Protein AF-0000000077892543 (afdb_homodimer)

pLDDT: mean 87.51, std 15.7, range [26.59, 98.25]

Sequence (162 aa):
MPFKRFVEIGRVAQINYGKEYGRLVVIVDVIDQNRALVDAPDIVRSQVNFKRLSLTDLKVDIKRIPKKKDLISALEAAGGCMPFKRFVEIGRVAQINYGKEYGRLVVIVDVIDQNRALVDAPDIVRSQVNFKRLSLTDLKVDIKRIPKKKDLISALEAAGGC

Solvent-accessible surface area (backbone atoms only — not comparable to full-atom values): 8679 Å² total; per-residue (Å²): 133,80,83,62,62,71,94,47,70,22,27,30,28,28,29,68,46,76,94,55,32,34,37,54,32,29,27,30,39,74,73,55,98,54,32,30,30,32,36,41,78,56,50,77,72,42,79,43,45,54,89,39,44,43,58,25,36,45,69,36,78,62,60,77,66,53,53,69,69,54,47,51,48,26,45,46,46,46,16,60,111,136,87,83,56,64,71,94,47,69,22,27,30,27,29,30,68,47,77,93,54,32,34,36,53,31,28,27,30,37,74,73,57,99,53,32,31,31,33,38,41,77,56,49,76,71,41,78,44,45,54,91,38,44,43,59,26,36,43,70,36,77,62,60,76,65,53,52,70,69,56,48,52,48,25,46,46,45,45,17,62,112

Radius of gyration: 14.66 Å; Cα contacts (8 Å, |Δi|>4): 373; chains: 2; bounding box: 31×36×40 Å

InterPro domains:
  IPR008991 Translation protein SH3-like domain superfamily [SSF50104] (5-77)
  IPR014722 Large ribosomal subunit protein uL2, domain 2 [G3DSA:2.30.30.30] (1-79)
  IPR039660 Large ribosomal subunit protein eL14 [PTHR11127] (1-78)

Foldseek 3Di:
DDDVFDDDFFWWKAFCDDPRHGPIWTFQADDDPFWTFTDDLPDDTDIDGVVRIGTDPDGWDDHHPDDSVRSVVRVVCVPPD/DPCPFDDDFFWWKAFCDDPRHGPIWTFQADDDPFWTFTDDLPDDTDIDGVVRIGTDPDGWDDHHPDDSVRSVVRVVCVPVD

Nearest PDB structures (foldseek):
  7qiz-assembly1_O  TM=9.523E-01  e=1.379E-11  Solanum lycopersicum
  8b2l-assembly1_E3  TM=9.556E-01  e=2.217E-11  Nicotiana tabacum
  8jiv-assembly1_CM  TM=9.339E-01  e=3.780E-11  Triticum aestivum
  8ipb-assembly1_XA  TM=9.506E-01  e=1.238E-10  Triticum aestivum
  6rm3-assembly1_LM0  TM=7.690E-01  e=8.796E-04  Vairimorpha necatrix

Organism: Lupinus albus (NCBI:txid3870)

Secondary structure (DSSP, 8-state):
--------TTEEEEE-SSTTTT-EEEEEEE-SSSEEEEEETTEEEEEEEGGGEEEEEEE----SS--HHHHHHHHHHTT--/--------TTEEEEE-SSTTTT-EEEEEEE-SSSEEEEEETTEEEEEEEGGGEEEEEEE----SS--HHHHHHHHHHTT--

Structure (mmCIF, N/CA/C/O backbone):
data_AF-0000000077892543-model_v1
#
loop_
_entity.id
_entity.type
_entity.pdbx_description
1 polymer 'Putative 60S ribosomal protein L14'
#
loop_
_atom_site.group_PDB
_atom_site.id
_atom_site.type_symbol
_atom_site.label_atom_id
_atom_site.label_alt_id
_atom_site.label_comp_id
_atom_site.label_asym_id
_atom_site.label_entity_id
_atom_site.label_seq_id
_atom_site.pdbx_PDB_ins_code
_atom_site.Cartn_x
_atom_site.Cartn_y
_atom_site.Cartn_z
_atom_site.occupancy
_atom_site.B_iso_or_equiv
_atom_site.auth_seq_id
_atom_site.auth_comp_id
_atom_site.auth_asym_id
_atom_site.auth_atom_id
_atom_site.pdbx_PDB_model_num
ATOM 1 N N . MET A 1 1 ? 14.508 4.281 -20.047 1 33.75 1 MET A N 1
ATOM 2 C CA . MET A 1 1 ? 14.648 2.842 -20.234 1 33.75 1 MET A CA 1
ATOM 3 C C . MET A 1 1 ? 13.492 2.092 -19.578 1 33.75 1 MET A C 1
ATOM 5 O O . MET A 1 1 ? 12.969 2.527 -18.547 1 33.75 1 MET A O 1
ATOM 9 N N . PRO A 1 2 ? 12.742 1.107 -20.281 1 41.53 2 PRO A N 1
ATOM 10 C CA . PRO A 1 2 ? 11.375 0.601 -20.109 1 41.53 2 PRO A CA 1
ATOM 11 C C . PRO A 1 2 ? 11.062 0.204 -18.672 1 41.53 2 PRO A C 1
ATOM 13 O O . PRO A 1 2 ? 11.953 0.204 -17.828 1 41.53 2 PRO A O 1
ATOM 16 N N . PHE A 1 3 ? 10.141 -1.145 -18.391 1 49.25 3 PHE A N 1
ATOM 17 C CA . PHE A 1 3 ? 9.32 -1.591 -17.266 1 49.25 3 PHE A CA 1
ATOM 18 C C . PHE A 1 3 ? 10.203 -2.006 -16.094 1 49.25 3 PHE A C 1
ATOM 20 O O . PHE A 1 3 ? 10.797 -3.086 -16.109 1 49.25 3 PHE A O 1
ATOM 27 N N . LYS A 1 4 ? 10.867 -1.137 -15.547 1 54.53 4 LYS A N 1
ATOM 28 C CA . LYS A 1 4 ? 11.758 -1.488 -14.445 1 54.53 4 LYS A CA 1
ATOM 29 C C . LYS A 1 4 ? 11.031 -2.314 -13.391 1 54.53 4 LYS A C 1
ATOM 31 O O . LYS A 1 4 ? 11.664 -2.99 -12.578 1 54.53 4 LYS A O 1
ATOM 36 N N . ARG A 1 5 ? 9.617 -2.375 -13.547 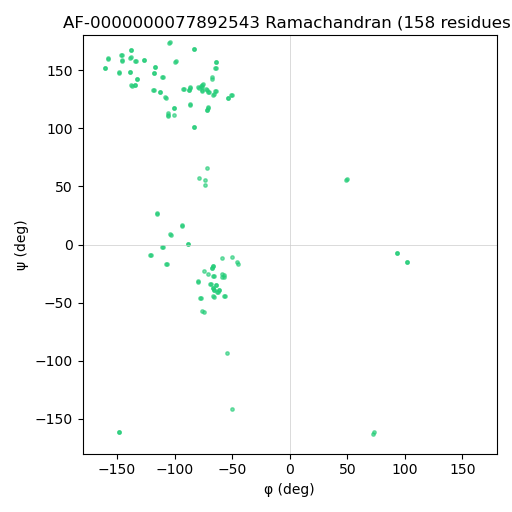1 67.69 5 ARG A N 1
ATOM 37 C CA . ARG A 1 5 ? 9.023 -3.061 -12.398 1 67.69 5 ARG A CA 1
ATOM 38 C C . ARG A 1 5 ? 8.688 -4.508 -12.742 1 67.69 5 ARG A C 1
ATOM 40 O O . ARG A 1 5 ? 8.094 -4.781 -13.789 1 67.69 5 ARG A O 1
ATOM 47 N N . PHE A 1 6 ? 9.375 -5.496 -12.164 1 84.12 6 PHE A N 1
ATOM 48 C CA . PHE A 1 6 ? 9.039 -6.902 -12.375 1 84.12 6 PHE A CA 1
ATOM 49 C C . PHE A 1 6 ? 8.211 -7.438 -11.219 1 84.12 6 PHE A C 1
ATOM 51 O O . PHE A 1 6 ? 8.234 -6.879 -10.117 1 84.12 6 PHE A O 1
ATOM 58 N N . VAL A 1 7 ? 7.531 -8.484 -11.57 1 91.19 7 VAL A N 1
ATOM 59 C CA . VAL A 1 7 ? 6.688 -9.156 -10.586 1 91.19 7 VAL A CA 1
ATOM 60 C C . VAL A 1 7 ? 7.559 -9.875 -9.562 1 91.19 7 VAL A C 1
ATOM 62 O O . VAL A 1 7 ? 8.445 -10.648 -9.93 1 91.19 7 VAL A O 1
ATOM 65 N N . GLU A 1 8 ? 7.488 -9.508 -8.352 1 92.31 8 GLU A N 1
ATOM 66 C CA . GLU A 1 8 ? 8.258 -10.125 -7.273 1 92.31 8 GLU A CA 1
ATOM 67 C C . GLU A 1 8 ? 7.41 -10.297 -6.016 1 92.31 8 GLU A C 1
ATOM 69 O O . GLU A 1 8 ? 6.566 -9.453 -5.711 1 92.31 8 GLU A O 1
ATOM 74 N N . ILE A 1 9 ? 7.781 -11.367 -5.328 1 95.69 9 ILE A N 1
ATOM 75 C CA . ILE A 1 9 ? 7.09 -11.602 -4.066 1 95.69 9 ILE A CA 1
ATOM 76 C C . ILE A 1 9 ? 7.438 -10.492 -3.074 1 95.69 9 ILE A C 1
ATOM 78 O O . ILE A 1 9 ? 8.609 -10.164 -2.893 1 95.69 9 ILE A O 1
ATOM 82 N N . GLY A 1 10 ? 6.406 -9.867 -2.459 1 94.38 10 GLY A N 1
ATOM 83 C CA . GLY A 1 10 ? 6.613 -8.805 -1.493 1 94.38 10 GLY A CA 1
ATOM 84 C C . GLY A 1 10 ? 6.371 -7.418 -2.07 1 94.38 10 GLY A C 1
ATOM 85 O O . GLY A 1 10 ? 6.254 -6.441 -1.326 1 94.38 10 GLY A O 1
ATOM 86 N N . ARG A 1 11 ? 6.305 -7.285 -3.41 1 93.12 11 ARG A N 1
ATOM 87 C CA . ARG A 1 11 ? 6.059 -5.996 -4.051 1 93.12 11 ARG A CA 1
ATOM 88 C C . ARG A 1 11 ? 4.621 -5.539 -3.822 1 93.12 11 ARG A C 1
ATOM 90 O O . ARG A 1 11 ? 3.686 -6.332 -3.926 1 93.12 11 ARG A O 1
ATOM 97 N N . VAL A 1 12 ? 4.535 -4.277 -3.408 1 93.38 12 VAL A N 1
ATOM 98 C CA . VAL A 1 12 ? 3.211 -3.674 -3.295 1 93.38 12 VAL A CA 1
ATOM 99 C C . VAL A 1 12 ? 2.695 -3.297 -4.68 1 93.38 12 VAL A C 1
ATOM 101 O O . VAL A 1 12 ? 3.447 -2.777 -5.512 1 93.38 12 VAL A O 1
ATOM 104 N N . ALA A 1 13 ? 1.435 -3.594 -4.906 1 94.44 13 ALA A N 1
ATOM 105 C CA . ALA A 1 13 ? 0.78 -3.275 -6.172 1 94.44 13 ALA A CA 1
ATOM 106 C C . ALA A 1 13 ? -0.589 -2.643 -5.938 1 94.44 13 ALA A C 1
ATOM 108 O O . ALA A 1 13 ? -1.142 -2.732 -4.84 1 94.44 13 ALA A O 1
ATOM 109 N N . GLN A 1 14 ? -1.052 -1.935 -6.898 1 93.44 14 GLN A N 1
ATOM 110 C CA . GLN A 1 14 ? -2.385 -1.342 -6.871 1 93.44 14 GLN A CA 1
ATOM 111 C C . GLN A 1 14 ? -3.328 -2.062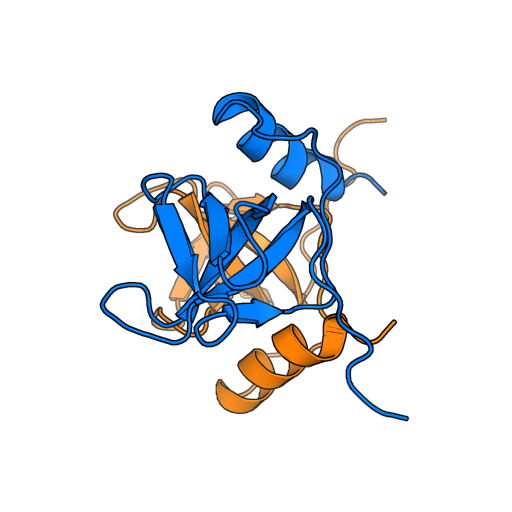 -7.832 1 93.44 14 GLN A C 1
ATOM 113 O O . GLN A 1 14 ? -2.992 -2.273 -9 1 93.44 14 GLN A O 1
ATOM 118 N N . ILE A 1 15 ? -4.48 -2.512 -7.32 1 94.31 15 ILE A N 1
ATOM 119 C CA . ILE A 1 15 ? -5.48 -3.129 -8.188 1 94.31 15 ILE A CA 1
ATOM 120 C C . ILE A 1 15 ? -6.145 -2.061 -9.055 1 94.31 15 ILE A C 1
ATOM 122 O O . ILE A 1 15 ? -6.59 -1.028 -8.539 1 94.31 15 ILE A O 1
ATOM 126 N N . ASN A 1 16 ? -6.27 -2.326 -10.367 1 92.81 16 ASN A N 1
ATOM 127 C CA . ASN A 1 16 ? -6.777 -1.317 -11.289 1 92.81 16 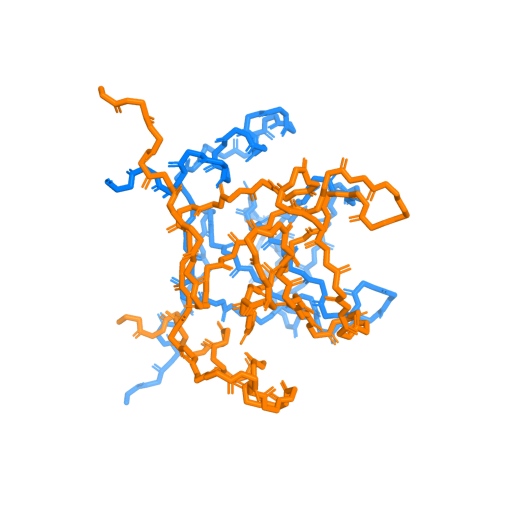ASN A CA 1
ATOM 128 C C . ASN A 1 16 ? -8.109 -1.736 -11.898 1 92.81 16 ASN A C 1
ATOM 130 O O . ASN A 1 16 ? -8.406 -1.407 -13.055 1 92.81 16 ASN A O 1
ATOM 134 N N . TYR A 1 17 ? -8.859 -2.562 -11.188 1 92 17 TYR A N 1
ATOM 135 C CA . TYR A 1 17 ? -10.148 -2.982 -11.727 1 92 17 TYR A CA 1
ATOM 136 C C . TYR A 1 17 ? -11.078 -3.447 -10.617 1 92 17 TYR A C 1
ATOM 138 O O . TYR A 1 17 ? -10.633 -3.729 -9.5 1 92 17 TYR A O 1
ATOM 146 N N . GLY A 1 18 ? -12.297 -3.406 -11.07 1 89.69 18 GLY A N 1
ATOM 147 C CA . GLY A 1 18 ? -13.297 -4.043 -10.219 1 89.69 18 GLY A CA 1
ATOM 148 C C . GLY A 1 18 ? -13.602 -3.248 -8.961 1 89.69 18 GLY A C 1
ATOM 149 O O . GLY A 1 18 ? -13.383 -2.035 -8.914 1 89.69 18 GLY A O 1
ATOM 150 N N . LYS A 1 19 ? -14.227 -3.99 -8.023 1 86.56 19 LYS A N 1
ATOM 151 C CA . LYS A 1 19 ? -14.656 -3.404 -6.754 1 86.56 19 LYS A CA 1
ATOM 152 C C . LYS A 1 19 ? -13.453 -2.967 -5.918 1 86.56 19 LYS A C 1
ATOM 154 O O . LYS A 1 19 ? -13.547 -2.023 -5.133 1 86.56 19 LYS A O 1
ATOM 159 N N . GLU A 1 20 ? -12.312 -3.637 -6.137 1 88.81 20 GLU A N 1
ATOM 160 C CA . GLU A 1 20 ? -11.102 -3.365 -5.355 1 88.81 20 GLU A CA 1
ATOM 161 C C . GLU A 1 20 ? -10.211 -2.348 -6.059 1 88.81 20 GLU A C 1
ATOM 163 O O . GLU A 1 20 ? -9.047 -2.184 -5.695 1 88.81 20 GLU A O 1
ATOM 168 N N . TYR A 1 21 ? -10.781 -1.621 -7.047 1 89.94 21 TYR A N 1
ATOM 169 C CA . TYR A 1 21 ? -10.016 -0.635 -7.793 1 89.94 21 TYR A CA 1
ATOM 170 C C . TYR A 1 21 ? -9.336 0.358 -6.852 1 89.94 21 TYR A C 1
ATOM 172 O O . TYR A 1 21 ? -9.984 0.901 -5.949 1 89.94 21 TYR A O 1
ATOM 180 N N . GLY A 1 22 ? -8.031 0.487 -7.012 1 89.5 22 GLY A N 1
ATOM 181 C CA . GLY A 1 22 ? -7.297 1.479 -6.246 1 89.5 22 GLY A CA 1
ATOM 182 C C . GLY A 1 22 ? -6.707 0.923 -4.965 1 89.5 22 GLY A C 1
ATOM 183 O O . GLY A 1 22 ? -5.906 1.589 -4.305 1 89.5 22 GLY A O 1
ATOM 184 N N . ARG A 1 23 ? -7.043 -0.248 -4.672 1 91.12 23 ARG A N 1
ATOM 185 C CA . ARG A 1 23 ? -6.562 -0.855 -3.436 1 91.12 23 ARG A CA 1
ATOM 186 C C . ARG A 1 23 ? -5.102 -1.276 -3.564 1 91.12 23 ARG A C 1
ATOM 188 O O . ARG A 1 23 ? -4.695 -1.821 -4.594 1 91.12 23 ARG A O 1
ATOM 195 N N . LEU A 1 24 ? -4.41 -0.958 -2.451 1 93.31 24 LEU A N 1
ATOM 196 C CA . LEU A 1 24 ? -3.027 -1.416 -2.385 1 93.31 24 LEU A CA 1
ATOM 197 C C . LEU A 1 24 ? -2.947 -2.822 -1.803 1 93.31 24 LEU A C 1
ATOM 199 O O . LEU A 1 24 ? -3.572 -3.111 -0.779 1 93.31 24 LEU A O 1
ATOM 203 N N . VAL A 1 25 ? -2.193 -3.662 -2.467 1 95.44 25 VAL A N 1
ATOM 204 C CA . VAL A 1 25 ? -2.045 -5.051 -2.045 1 95.44 25 VAL A CA 1
ATOM 205 C C . VAL A 1 25 ? -0.584 -5.477 -2.17 1 95.44 25 VAL A C 1
ATOM 207 O O . VAL A 1 25 ? 0.227 -4.766 -2.77 1 95.44 25 VAL A O 1
ATOM 210 N N . VAL A 1 26 ? -0.271 -6.621 -1.569 1 95.94 26 VAL A N 1
ATOM 211 C CA . VAL A 1 26 ? 1.07 -7.191 -1.651 1 95.94 26 VAL A CA 1
ATOM 212 C C . VAL A 1 26 ? 1.031 -8.484 -2.457 1 95.94 26 VAL A C 1
ATOM 214 O O . VAL A 1 26 ? 0.134 -9.312 -2.27 1 95.94 26 VAL A O 1
ATOM 217 N N . ILE A 1 27 ? 1.92 -8.594 -3.391 1 97.12 27 ILE A N 1
ATOM 218 C CA . ILE A 1 27 ? 2.051 -9.844 -4.129 1 97.12 27 ILE A CA 1
ATOM 219 C C . ILE A 1 27 ? 2.674 -10.906 -3.232 1 97.12 27 ILE A C 1
ATOM 221 O O . ILE A 1 27 ? 3.832 -10.789 -2.828 1 97.12 27 ILE A O 1
ATOM 225 N N . VAL A 1 28 ? 1.919 -12 -2.906 1 98 28 VAL A N 1
ATOM 226 C CA . VAL A 1 28 ? 2.396 -12.984 -1.936 1 98 28 VAL A CA 1
ATOM 227 C C . VAL A 1 28 ? 2.805 -14.266 -2.652 1 98 28 VAL A C 1
ATOM 229 O O . VAL A 1 28 ? 3.484 -15.117 -2.074 1 98 28 VAL A O 1
ATOM 232 N N . ASP A 1 29 ? 2.367 -14.453 -3.91 1 98.06 29 ASP A N 1
ATOM 233 C CA . ASP A 1 29 ? 2.768 -15.578 -4.75 1 98.06 29 ASP A CA 1
ATOM 234 C C . ASP A 1 29 ? 2.512 -15.281 -6.227 1 98.06 29 ASP A C 1
ATOM 236 O O . ASP A 1 29 ? 1.708 -14.406 -6.559 1 98.06 29 ASP A O 1
ATOM 240 N N . VAL A 1 30 ? 3.311 -15.914 -7 1 97.25 30 VAL A N 1
ATOM 241 C CA . VAL A 1 30 ? 3.107 -15.836 -8.445 1 97.25 30 VAL A CA 1
ATOM 242 C C . VAL A 1 30 ? 2.527 -17.156 -8.953 1 97.25 30 VAL A C 1
ATOM 244 O O . VAL A 1 30 ? 3.184 -18.188 -8.891 1 97.25 30 VAL A O 1
ATOM 247 N N . ILE A 1 31 ? 1.268 -17.125 -9.391 1 97.06 31 ILE A N 1
ATOM 248 C CA . ILE A 1 31 ? 0.554 -18.344 -9.773 1 97.06 31 ILE A CA 1
ATOM 249 C C . ILE A 1 31 ? 1.048 -18.812 -11.141 1 97.06 31 ILE A C 1
ATOM 251 O O . ILE A 1 31 ? 1.479 -19.953 -11.289 1 97.06 31 ILE A O 1
ATOM 255 N N . ASP A 1 32 ? 0.98 -18.016 -12.211 1 96.56 32 ASP A N 1
ATOM 256 C CA . ASP A 1 32 ? 1.482 -18.344 -13.539 1 96.56 32 ASP A CA 1
ATOM 257 C C . ASP A 1 32 ? 1.963 -17.094 -14.266 1 96.56 32 ASP A C 1
ATOM 259 O O . ASP A 1 32 ? 2.328 -16.094 -13.633 1 96.56 32 ASP A O 1
ATOM 263 N N . GLN A 1 33 ? 2.074 -17.172 -15.547 1 94.88 33 GLN A N 1
ATOM 264 C CA . GLN A 1 33 ? 2.652 -16.094 -16.328 1 94.88 33 GLN A CA 1
ATOM 265 C C . GLN A 1 33 ? 1.766 -14.852 -16.281 1 94.88 33 GLN A C 1
ATOM 267 O O . GLN A 1 33 ? 2.244 -13.727 -16.484 1 94.88 33 GLN A O 1
ATOM 272 N N . ASN A 1 34 ? 0.499 -15.141 -15.883 1 95.62 34 ASN A N 1
ATOM 273 C CA . ASN A 1 34 ? -0.446 -14.047 -16.047 1 95.62 34 ASN A CA 1
ATOM 274 C C . A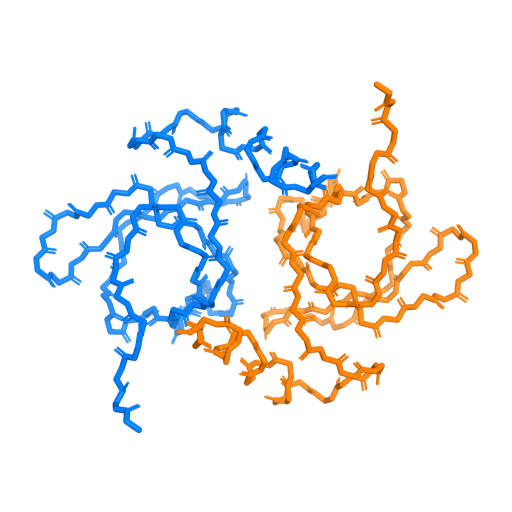SN A 1 34 ? -1.086 -13.641 -14.727 1 95.62 34 ASN A C 1
ATOM 276 O O . ASN A 1 34 ? -1.732 -12.602 -14.633 1 95.62 34 ASN A O 1
ATOM 280 N N . ARG A 1 35 ? -0.812 -14.477 -13.703 1 97 35 ARG A N 1
ATOM 281 C CA . ARG A 1 35 ? -1.585 -14.242 -12.484 1 97 35 ARG A CA 1
ATOM 282 C C . ARG A 1 35 ? -0.683 -14.227 -11.258 1 97 35 ARG A C 1
ATOM 284 O O . ARG A 1 35 ? 0.274 -15 -11.172 1 97 35 ARG A O 1
ATOM 291 N N . ALA A 1 36 ? -1.054 -13.328 -10.367 1 98 36 ALA A N 1
ATOM 292 C CA . ALA A 1 36 ? -0.426 -13.273 -9.047 1 98 36 ALA A CA 1
ATOM 293 C C . ALA A 1 36 ? -1.445 -13.531 -7.941 1 98 36 ALA A C 1
ATOM 295 O O . ALA A 1 36 ? -2.639 -13.273 -8.117 1 98 36 ALA A O 1
ATOM 296 N N . LEU A 1 37 ? -0.955 -14.141 -6.887 1 98.25 37 LEU A N 1
ATOM 297 C CA . LEU A 1 37 ? -1.712 -14.172 -5.641 1 98.25 37 LEU A CA 1
ATOM 298 C C . LEU A 1 37 ? -1.438 -12.922 -4.805 1 98.25 37 LEU A C 1
ATOM 300 O O . LEU A 1 37 ? -0.282 -12.617 -4.504 1 98.25 37 LEU A O 1
ATOM 304 N N . VAL A 1 38 ? -2.498 -12.18 -4.523 1 97.62 38 VAL A N 1
ATOM 305 C CA . VAL A 1 38 ? -2.324 -10.93 -3.787 1 97.62 38 VAL A CA 1
ATOM 306 C C . VAL A 1 38 ? -3.055 -11.016 -2.449 1 97.62 38 VAL A C 1
ATOM 308 O O . VAL A 1 38 ? -3.975 -11.82 -2.285 1 97.62 38 VAL A O 1
ATOM 311 N N . ASP A 1 39 ? -2.537 -10.266 -1.521 1 96.69 39 ASP A N 1
ATOM 312 C CA . ASP A 1 39 ? -3.105 -10.242 -0.177 1 96.69 39 ASP A CA 1
ATOM 313 C C . ASP A 1 39 ? -2.939 -8.875 0.472 1 96.69 39 ASP A C 1
ATOM 315 O O . ASP A 1 39 ? -2.025 -8.125 0.124 1 96.69 39 ASP A O 1
ATOM 319 N N . ALA A 1 40 ? -3.879 -8.523 1.305 1 93.25 40 ALA A N 1
ATOM 320 C CA . ALA A 1 40 ? -3.848 -7.352 2.174 1 93.25 40 ALA A CA 1
ATOM 321 C C . ALA A 1 40 ? -4.555 -7.625 3.496 1 93.25 40 ALA A C 1
ATOM 323 O O . ALA A 1 40 ? -5.355 -8.562 3.596 1 93.25 40 ALA A O 1
ATOM 324 N N . PRO A 1 41 ? -4.25 -6.855 4.488 1 88.94 41 PRO A N 1
ATOM 325 C CA . PRO A 1 41 ? -4.863 -7.113 5.793 1 88.94 41 PRO A CA 1
ATOM 326 C C . PRO A 1 41 ? -6.391 -7.062 5.75 1 88.94 41 PRO A C 1
ATOM 328 O O . PRO A 1 41 ? -7.059 -7.758 6.516 1 88.94 41 PRO A O 1
ATOM 331 N N . ASP A 1 42 ? -6.996 -6.348 4.824 1 86.38 42 ASP A N 1
ATOM 332 C CA . ASP A 1 42 ? -8.422 -6.059 4.887 1 86.38 42 ASP A CA 1
ATOM 333 C C . ASP A 1 42 ? -9.18 -6.797 3.783 1 86.38 42 ASP A C 1
ATOM 335 O O . ASP A 1 42 ? -10.375 -6.559 3.578 1 86.38 42 ASP A O 1
ATOM 339 N N . ILE A 1 43 ? -8.508 -7.473 3.008 1 87.94 43 ILE A N 1
ATOM 340 C CA . ILE A 1 43 ? -9.188 -8.156 1.912 1 87.94 43 ILE A CA 1
ATOM 341 C C . ILE A 1 43 ? -8.836 -9.641 1.937 1 87.94 43 ILE A C 1
ATOM 343 O O . ILE A 1 43 ? -7.844 -10.039 2.551 1 87.94 43 ILE A O 1
ATOM 347 N N . VAL A 1 44 ? -9.711 -10.398 1.298 1 89.56 44 VAL A N 1
ATOM 348 C CA . VAL A 1 44 ? -9.477 -11.836 1.171 1 89.56 44 VAL A CA 1
ATOM 349 C C . VAL A 1 44 ? -8.414 -12.094 0.105 1 89.56 44 VAL A C 1
ATOM 351 O O . VAL A 1 44 ? -8.445 -11.492 -0.972 1 89.56 44 VAL A O 1
ATOM 354 N N . ARG A 1 45 ? -7.516 -12.922 0.511 1 95.81 45 ARG A N 1
ATOM 355 C CA . ARG A 1 45 ? -6.484 -13.312 -0.442 1 95.81 45 ARG A CA 1
ATOM 356 C C . ARG A 1 45 ? -7.102 -13.781 -1.756 1 95.81 45 ARG A C 1
ATOM 358 O O . ARG A 1 45 ? -7.996 -14.633 -1.76 1 95.81 45 ARG A O 1
ATOM 365 N N . SER A 1 46 ? -6.594 -13.172 -2.934 1 96.5 46 SER A N 1
ATOM 366 C CA . SER A 1 46 ? -7.227 -13.484 -4.215 1 96.5 46 SER A CA 1
ATOM 367 C C . SER A 1 46 ? -6.203 -13.5 -5.344 1 96.5 46 SER A C 1
ATOM 369 O O . SER A 1 46 ? -5.09 -12.992 -5.188 1 96.5 46 SER A O 1
ATOM 371 N N . GLN A 1 47 ? -6.641 -14.102 -6.414 1 96.88 47 GLN A N 1
ATOM 372 C CA . GLN A 1 47 ? -5.809 -14.102 -7.609 1 96.88 47 GLN A CA 1
ATOM 373 C C . GLN A 1 47 ? -6.16 -12.93 -8.523 1 96.88 47 GLN A C 1
ATOM 375 O O . GLN A 1 47 ? -7.34 -12.664 -8.781 1 96.88 47 GLN A O 1
ATOM 380 N N . VAL A 1 48 ? -5.156 -12.234 -9 1 97.12 48 VAL A N 1
ATOM 381 C CA . VAL A 1 48 ? -5.371 -11.086 -9.883 1 97.12 48 VAL A CA 1
ATOM 382 C C . VAL A 1 48 ? -4.418 -11.156 -11.07 1 97.12 48 VAL A C 1
ATOM 384 O O . VAL A 1 48 ? -3.256 -11.539 -10.922 1 97.12 48 VAL A O 1
ATOM 387 N N . ASN A 1 49 ? -4.973 -10.859 -12.273 1 97.38 49 ASN A N 1
ATOM 388 C CA . ASN A 1 49 ? -4.141 -10.805 -13.469 1 97.38 49 ASN A CA 1
ATOM 389 C C . ASN A 1 49 ? -3.166 -9.625 -13.414 1 97.38 49 ASN A C 1
ATOM 391 O O . ASN A 1 49 ? -3.529 -8.531 -12.969 1 97.38 49 ASN A O 1
ATOM 395 N N . PHE A 1 50 ? -1.927 -9.812 -13.906 1 95.5 50 PHE A N 1
ATOM 396 C CA . PHE A 1 50 ? -0.922 -8.75 -13.914 1 95.5 50 PHE A CA 1
ATOM 397 C C . PHE A 1 50 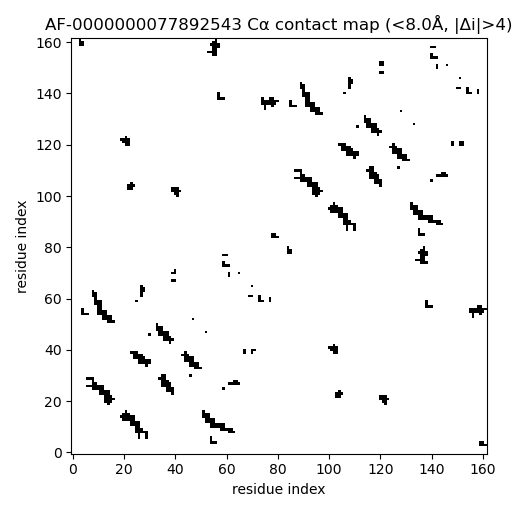? -1.433 -7.527 -14.664 1 95.5 50 PHE A C 1
ATOM 399 O O . PHE A 1 50 ? -1.064 -6.398 -14.344 1 95.5 50 PHE A O 1
ATOM 406 N N . LYS A 1 51 ? -2.322 -7.785 -15.602 1 94.31 51 LYS A N 1
ATOM 407 C CA . LYS A 1 51 ? -2.877 -6.688 -16.391 1 94.31 51 LYS A CA 1
ATOM 408 C C . LYS A 1 51 ? -3.742 -5.773 -15.531 1 94.31 51 LYS A C 1
ATOM 410 O O . LYS A 1 51 ? -3.979 -4.617 -15.891 1 94.31 51 LYS A O 1
ATOM 415 N N . ARG A 1 52 ? -4.145 -6.352 -14.43 1 95.75 52 ARG A N 1
ATOM 416 C CA . ARG A 1 52 ? -5.039 -5.617 -13.539 1 95.75 52 ARG A CA 1
ATOM 417 C C . ARG A 1 52 ? -4.289 -5.082 -12.328 1 95.75 52 ARG A C 1
ATOM 419 O O . ARG A 1 52 ? -4.902 -4.574 -11.383 1 95.75 52 ARG A O 1
ATOM 426 N N . LEU A 1 53 ? -2.979 -5.211 -12.375 1 94.31 53 LEU A N 1
ATOM 427 C CA . LEU A 1 53 ? -2.131 -4.746 -11.281 1 94.31 53 LEU A CA 1
ATOM 428 C C . LEU A 1 53 ? -1.18 -3.654 -11.758 1 94.31 53 LEU A C 1
ATOM 430 O O . LEU A 1 53 ? -0.598 -3.758 -12.836 1 94.31 53 LEU A O 1
ATOM 434 N N . SER A 1 54 ? -1.138 -2.639 -10.984 1 91.88 54 SER A N 1
ATOM 435 C CA . SER A 1 54 ? -0.082 -1.646 -11.156 1 91.88 54 SER A CA 1
ATOM 436 C C . SER A 1 54 ? 1.032 -1.839 -10.133 1 91.88 54 SER A C 1
ATOM 438 O O . SER A 1 54 ? 0.807 -1.703 -8.93 1 91.88 54 SER A O 1
ATOM 440 N N . LEU A 1 55 ? 2.201 -2.133 -10.609 1 91.69 55 LEU A N 1
ATOM 441 C CA . LEU A 1 55 ? 3.326 -2.414 -9.727 1 91.69 55 LEU A CA 1
ATOM 442 C C . LEU A 1 55 ? 3.932 -1.121 -9.195 1 91.69 55 LEU A C 1
ATOM 444 O O . LEU A 1 55 ? 4.051 -0.135 -9.922 1 91.69 55 LEU A O 1
ATOM 448 N N . THR A 1 56 ? 4.172 -1.171 -7.957 1 90 56 THR A N 1
ATOM 449 C CA . THR A 1 56 ? 4.828 -0.031 -7.328 1 90 56 THR A CA 1
ATOM 450 C C . THR A 1 56 ? 6.293 -0.347 -7.039 1 90 56 THR A C 1
ATOM 452 O O . THR A 1 56 ? 6.734 -1.485 -7.211 1 90 56 THR A O 1
ATOM 455 N N . ASP A 1 57 ? 7.004 0.664 -6.594 1 83.62 57 ASP A N 1
ATOM 456 C CA . ASP A 1 57 ? 8.414 0.452 -6.273 1 83.62 57 ASP A CA 1
ATOM 457 C C . ASP A 1 57 ? 8.586 -0.013 -4.832 1 83.62 57 ASP A C 1
ATOM 459 O O . ASP A 1 57 ? 9.711 -0.229 -4.371 1 83.62 57 ASP A O 1
ATOM 463 N N . LEU A 1 58 ? 7.531 -0.163 -4.129 1 88.19 58 LEU A N 1
ATOM 464 C CA . LEU A 1 58 ? 7.574 -0.557 -2.723 1 88.19 58 LEU A CA 1
ATOM 465 C C . LEU A 1 58 ? 7.617 -2.074 -2.586 1 88.19 58 LEU A C 1
ATOM 467 O O . LEU A 1 58 ? 6.883 -2.787 -3.273 1 88.19 58 LEU A O 1
ATOM 471 N N . LYS A 1 59 ? 8.484 -2.506 -1.734 1 88.69 59 LYS A N 1
ATOM 472 C CA . LYS A 1 59 ? 8.625 -3.945 -1.527 1 88.69 59 LYS A CA 1
ATOM 473 C C . LYS A 1 59 ? 8.75 -4.277 -0.043 1 88.69 59 LYS A C 1
ATOM 475 O O . LYS A 1 59 ? 9.461 -3.586 0.694 1 88.69 59 LYS A O 1
ATOM 480 N N . VAL A 1 60 ? 8.055 -5.301 0.378 1 90.56 60 VAL A N 1
ATOM 481 C CA . VAL A 1 60 ? 8.141 -5.773 1.756 1 90.56 60 VAL A CA 1
ATOM 482 C C . VAL A 1 60 ? 8.844 -7.125 1.792 1 90.56 60 VAL A C 1
ATOM 484 O O . VAL A 1 60 ? 8.75 -7.91 0.846 1 90.56 60 VAL A O 1
ATOM 487 N N . ASP A 1 61 ? 9.594 -7.277 2.852 1 91.12 61 ASP A N 1
ATOM 488 C CA . ASP A 1 61 ? 10.289 -8.547 3.014 1 91.12 61 ASP A CA 1
ATOM 489 C C . ASP A 1 61 ? 9.383 -9.602 3.643 1 91.12 61 ASP A C 1
ATOM 491 O O . ASP A 1 61 ? 9.18 -9.609 4.859 1 91.12 61 ASP A O 1
ATOM 495 N N . ILE A 1 62 ? 8.867 -10.484 2.805 1 93.81 62 ILE A N 1
ATOM 496 C CA . ILE A 1 62 ? 7.98 -11.531 3.297 1 93.81 62 ILE A CA 1
ATOM 497 C C . ILE A 1 62 ? 8.312 -12.859 2.613 1 93.81 62 ILE A C 1
ATOM 499 O O . ILE A 1 62 ? 8.977 -12.875 1.572 1 93.81 62 ILE A O 1
ATOM 503 N N . LYS A 1 63 ? 7.871 -13.883 3.227 1 94.62 63 LYS A N 1
ATOM 504 C CA . LYS A 1 63 ? 8.008 -15.203 2.609 1 94.62 63 LYS A CA 1
ATOM 505 C C . LYS A 1 63 ? 6.883 -15.469 1.617 1 94.62 63 LYS A C 1
ATOM 507 O O . LYS A 1 63 ? 5.906 -14.719 1.565 1 94.62 63 LYS A O 1
ATOM 512 N N . ARG A 1 64 ? 7.09 -16.516 0.862 1 95.94 64 ARG A N 1
ATOM 513 C CA . ARG A 1 64 ? 6.039 -16.938 -0.06 1 95.94 64 ARG A CA 1
ATOM 514 C C . ARG A 1 64 ? 4.793 -17.375 0.697 1 95.94 64 ARG A C 1
ATOM 516 O O . ARG A 1 64 ? 4.883 -18.094 1.691 1 95.94 64 ARG A O 1
ATOM 523 N N . ILE A 1 65 ? 3.691 -16.922 0.309 1 96.38 65 ILE A N 1
ATOM 524 C CA . ILE A 1 65 ? 2.377 -17.25 0.857 1 96.38 65 ILE A CA 1
ATOM 525 C C . ILE A 1 65 ? 2.41 -17.125 2.379 1 96.38 65 ILE A C 1
ATOM 527 O O . ILE A 1 65 ? 2.152 -18.094 3.094 1 96.38 65 ILE A O 1
ATOM 531 N N . PRO A 1 66 ? 2.777 -16.031 2.85 1 95.94 66 PRO A N 1
ATOM 532 C CA . PRO A 1 66 ? 2.793 -15.82 4.301 1 95.94 66 PRO A CA 1
ATOM 533 C C . PRO A 1 66 ? 1.398 -15.891 4.922 1 95.94 66 PRO A C 1
ATOM 535 O O . PRO A 1 66 ? 0.402 -15.641 4.234 1 95.94 66 PRO A O 1
ATOM 538 N N . LYS A 1 67 ? 1.44 -16.297 6.188 1 95.44 67 LYS A N 1
ATOM 539 C CA . LYS A 1 67 ? 0.191 -16.156 6.93 1 95.44 67 LYS A CA 1
ATOM 540 C C . LYS A 1 67 ? -0.208 -14.68 7.062 1 95.44 67 LYS A C 1
ATOM 542 O O . LYS A 1 67 ? 0.644 -13.797 7 1 95.44 67 LYS A O 1
ATOM 547 N N . LYS A 1 68 ? -1.479 -14.461 7.277 1 92.75 68 LYS A N 1
ATOM 548 C CA . LYS A 1 68 ? -1.992 -13.094 7.363 1 92.75 68 LYS A CA 1
ATOM 549 C C . LYS A 1 68 ? -1.272 -12.305 8.453 1 92.75 68 LYS A C 1
ATOM 551 O O . LYS A 1 68 ? -0.9 -11.148 8.242 1 92.75 68 LYS A O 1
ATOM 556 N N . LYS A 1 69 ? -1.111 -12.984 9.578 1 92.12 69 LYS A N 1
ATOM 557 C CA . LYS A 1 69 ? -0.45 -12.328 10.695 1 92.12 69 LYS A CA 1
ATOM 558 C C . LYS A 1 69 ? 0.979 -11.93 10.336 1 92.12 69 LYS A C 1
ATOM 560 O O . LYS A 1 69 ? 1.445 -10.859 10.719 1 92.12 69 LYS A O 1
ATOM 565 N N . ASP A 1 70 ? 1.613 -12.844 9.602 1 93.44 70 ASP A N 1
ATOM 566 C CA . ASP A 1 70 ? 2.986 -12.57 9.18 1 93.44 70 ASP A CA 1
ATOM 567 C C . ASP A 1 70 ? 3.039 -11.43 8.164 1 93.44 70 ASP A C 1
ATOM 569 O O . ASP A 1 70 ? 3.975 -10.625 8.172 1 93.44 70 ASP A O 1
ATOM 573 N N . LEU A 1 71 ? 2.037 -11.367 7.363 1 93.06 71 LEU A N 1
ATOM 574 C CA . LEU A 1 71 ? 1.976 -10.297 6.375 1 93.06 71 LEU A CA 1
ATOM 575 C C . LEU A 1 71 ? 1.824 -8.938 7.055 1 93.06 71 LEU A C 1
ATOM 577 O O . LEU A 1 71 ? 2.545 -7.988 6.73 1 93.06 71 LEU A O 1
ATOM 581 N N . ILE A 1 72 ? 0.925 -8.93 8.031 1 89.44 72 ILE A N 1
ATOM 582 C CA . ILE A 1 72 ? 0.674 -7.691 8.766 1 89.44 72 ILE A CA 1
ATOM 583 C C . ILE A 1 72 ? 1.941 -7.258 9.492 1 89.44 72 ILE A C 1
ATOM 585 O O . ILE A 1 72 ? 2.316 -6.082 9.461 1 89.44 72 ILE A O 1
ATOM 589 N N . SER A 1 73 ? 2.6 -8.227 10.047 1 89.06 73 SER A N 1
ATOM 590 C CA . SER A 1 73 ? 3.83 -7.941 10.781 1 89.06 73 SER A CA 1
ATOM 591 C C . SER A 1 73 ? 4.926 -7.434 9.852 1 89.06 73 SER A C 1
ATOM 593 O O . SER A 1 73 ? 5.699 -6.551 10.219 1 89.06 73 SER A O 1
ATOM 595 N N . ALA A 1 74 ? 5.004 -7.953 8.695 1 90.06 74 ALA A N 1
ATOM 596 C CA . ALA A 1 74 ? 6.008 -7.539 7.715 1 90.06 74 ALA A CA 1
ATOM 597 C C . ALA A 1 74 ? 5.773 -6.098 7.266 1 90.06 74 ALA A C 1
ATOM 599 O O . ALA A 1 74 ? 6.723 -5.34 7.062 1 90.06 74 ALA A O 1
ATOM 600 N N . LEU A 1 75 ? 4.523 -5.77 7.102 1 87.94 75 LEU A N 1
ATOM 601 C CA . LEU A 1 75 ? 4.176 -4.406 6.715 1 87.94 75 LEU A CA 1
ATOM 602 C C . LEU A 1 75 ? 4.574 -3.412 7.801 1 87.94 75 LEU A C 1
ATOM 604 O O . LEU A 1 75 ? 5.086 -2.33 7.504 1 87.94 75 LEU A O 1
ATOM 608 N N . GLU A 1 76 ? 4.43 -3.916 8.969 1 81.56 76 GLU A N 1
ATOM 609 C CA . GLU A 1 76 ? 4.77 -3.059 10.102 1 81.56 76 GLU A CA 1
ATOM 610 C C . GLU A 1 76 ? 6.277 -3.016 10.328 1 81.56 76 GLU A C 1
ATOM 612 O O . GLU A 1 76 ? 6.809 -2.02 10.82 1 81.56 76 GLU A O 1
ATOM 617 N N . ALA A 1 77 ? 6.906 -4.148 10 1 74.19 77 ALA A N 1
ATOM 618 C CA . ALA A 1 77 ? 8.352 -4.25 10.195 1 74.19 77 ALA A CA 1
ATOM 619 C C . ALA A 1 77 ? 9.102 -3.52 9.086 1 74.19 77 ALA A C 1
ATOM 621 O O . ALA A 1 77 ? 10.219 -3.037 9.297 1 74.19 77 ALA A O 1
ATOM 622 N N . ALA A 1 78 ? 8.688 -3.738 7.863 1 57.84 78 ALA A N 1
ATOM 623 C CA . ALA A 1 78 ? 9.383 -3.066 6.77 1 57.84 78 ALA A CA 1
ATOM 624 C C . ALA A 1 78 ? 9.609 -1.591 7.086 1 57.84 78 ALA A C 1
ATOM 626 O O . ALA A 1 78 ? 10.539 -0.975 6.562 1 57.84 78 ALA A O 1
ATOM 627 N N . GLY A 1 79 ? 9.141 -0.887 7.91 1 46.97 79 GLY A N 1
ATOM 628 C CA . GLY A 1 79 ? 9.438 0.456 8.383 1 46.97 79 GLY A CA 1
ATOM 629 C C . GLY A 1 79 ? 10.68 0.527 9.242 1 46.97 79 GLY A C 1
ATOM 630 O O . GLY A 1 79 ? 11.109 1.614 9.633 1 46.97 79 GLY A O 1
ATOM 631 N N . GLY A 1 80 ? 11.133 -0.44 9.852 1 37.78 80 GLY A N 1
ATOM 632 C CA . GLY A 1 80 ? 12.312 -0.342 10.703 1 37.78 80 GLY A CA 1
ATOM 633 C C . GLY A 1 80 ? 13.602 -0.214 9.922 1 37.78 80 GLY A C 1
ATOM 634 O O . GLY A 1 80 ? 14.164 -1.215 9.469 1 37.78 80 GLY A O 1
ATOM 635 N N . CYS A 1 81 ? 13.625 0.805 9.07 1 26.59 81 CYS A N 1
ATOM 636 C CA . CYS A 1 81 ? 15.016 1.012 8.68 1 26.59 81 CYS A CA 1
ATOM 637 C C . CYS A 1 81 ? 15.875 1.357 9.891 1 26.59 81 CYS A C 1
ATOM 639 O O . CYS A 1 81 ? 15.461 2.127 10.758 1 26.59 81 CYS A O 1
ATOM 641 N N . MET B 1 1 ? 16.469 -0.765 19.891 1 33.22 1 MET B N 1
ATOM 642 C CA . MET B 1 1 ? 16.047 0.61 20.141 1 33.22 1 MET B CA 1
ATOM 643 C C . MET B 1 1 ? 14.711 0.903 19.438 1 33.22 1 MET B C 1
ATOM 645 O O . MET B 1 1 ? 14.531 0.561 18.266 1 33.22 1 MET B O 1
ATOM 649 N N . PRO B 1 2 ? 13.523 1.14 20.125 1 41.78 2 PRO B N 1
ATOM 650 C CA . PRO B 1 2 ? 12.109 0.891 19.859 1 41.78 2 PRO B CA 1
ATOM 651 C C . PRO B 1 2 ? 11.641 1.47 18.531 1 41.78 2 PRO B C 1
ATOM 653 O O . PRO B 1 2 ? 11.102 0.742 17.688 1 41.78 2 PRO B O 1
ATOM 656 N N . PHE B 1 3 ? 10.977 3.004 18.531 1 48.38 3 PHE B N 1
ATOM 657 C CA . PHE B 1 3 ? 9.984 3.582 17.641 1 48.38 3 PHE B CA 1
ATOM 658 C C . PHE B 1 3 ? 10.617 3.996 16.312 1 48.38 3 PHE B C 1
ATOM 660 O O . PHE B 1 3 ? 11.156 5.098 16.203 1 48.38 3 PHE B O 1
ATOM 667 N N . LYS B 1 4 ? 11.188 3.197 15.672 1 54.84 4 LYS B N 1
ATOM 668 C CA . LYS B 1 4 ? 11.922 3.598 14.477 1 54.84 4 LYS B CA 1
ATOM 669 C C . LYS B 1 4 ? 11 4.266 13.461 1 54.84 4 LYS B C 1
ATOM 671 O O . LYS B 1 4 ? 11.453 5.008 12.594 1 54.84 4 LYS B O 1
ATOM 676 N N . ARG B 1 5 ? 9.562 4.129 13.742 1 68.12 5 ARG B N 1
ATOM 677 C CA . ARG B 1 5 ? 8.805 4.672 12.625 1 68.12 5 ARG B CA 1
ATOM 678 C C . ARG B 1 5 ? 8.188 6.02 12.977 1 68.12 5 ARG B C 1
ATOM 680 O O . ARG B 1 5 ? 7.586 6.172 14.039 1 68.12 5 ARG B O 1
ATOM 687 N N . PHE B 1 6 ? 8.602 7.125 12.375 1 84 6 PHE B N 1
ATOM 688 C CA . PHE B 1 6 ? 8 8.438 12.602 1 84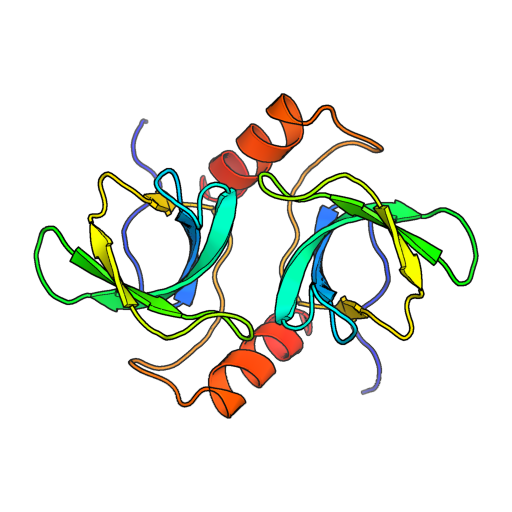 6 PHE B CA 1
ATOM 689 C C . PHE B 1 6 ? 7.027 8.781 11.484 1 84 6 PHE B C 1
ATOM 691 O O . PHE B 1 6 ? 7.105 8.227 10.383 1 84 6 PHE B O 1
ATOM 698 N N . VAL B 1 7 ? 6.148 9.672 11.867 1 91 7 VAL B N 1
ATOM 699 C CA . VAL B 1 7 ? 5.148 10.148 10.922 1 91 7 VAL B CA 1
ATOM 700 C C . VAL B 1 7 ? 5.816 11.031 9.867 1 91 7 VAL B C 1
ATOM 702 O O . VAL B 1 7 ? 6.551 11.969 10.211 1 91 7 VAL B O 1
ATOM 705 N N . GLU B 1 8 ? 5.773 10.664 8.664 1 92.19 8 GLU B N 1
ATOM 706 C CA . GLU B 1 8 ? 6.359 11.422 7.562 1 92.19 8 GLU B CA 1
ATOM 707 C C . GLU B 1 8 ? 5.445 11.414 6.34 1 92.19 8 GLU B C 1
ATOM 709 O O . GLU B 1 8 ? 4.766 10.422 6.074 1 92.19 8 GLU B O 1
ATOM 714 N N . ILE B 1 9 ? 5.562 12.531 5.648 1 95.69 9 ILE B N 1
ATOM 715 C CA . ILE B 1 9 ? 4.793 12.617 4.414 1 95.69 9 ILE B CA 1
ATOM 716 C C . ILE B 1 9 ? 5.312 11.594 3.404 1 95.69 9 ILE B C 1
ATOM 718 O O . ILE B 1 9 ? 6.523 11.5 3.174 1 95.69 9 ILE B O 1
ATOM 722 N N . GLY B 1 10 ? 4.398 10.773 2.818 1 94.25 10 GLY B N 1
ATOM 723 C CA . GLY B 1 10 ? 4.777 9.766 1.84 1 94.25 10 GLY B CA 1
ATOM 724 C C . GLY B 1 10 ? 4.84 8.359 2.42 1 94.25 10 GLY B C 1
ATOM 725 O O . GLY B 1 10 ? 4.887 7.379 1.678 1 94.25 10 GLY B O 1
ATOM 726 N N . ARG B 1 11 ? 4.855 8.219 3.77 1 93.06 11 ARG B N 1
ATOM 727 C CA . ARG B 1 11 ? 4.898 6.91 4.414 1 93.06 11 ARG B CA 1
ATOM 728 C C . ARG B 1 11 ? 3.574 6.172 4.242 1 93.06 11 ARG B C 1
ATOM 730 O O . ARG B 1 11 ? 2.502 6.766 4.383 1 93.06 11 ARG B O 1
ATOM 737 N N . VAL B 1 12 ? 3.732 4.922 3.824 1 93.38 12 VAL B N 1
ATOM 738 C CA . VAL B 1 12 ? 2.555 4.062 3.762 1 93.38 12 VAL B CA 1
ATOM 739 C C . VAL B 1 12 ? 2.18 3.598 5.168 1 93.38 12 VAL B C 1
ATOM 741 O O . VAL B 1 12 ? 3.053 3.242 5.961 1 93.38 12 VAL B O 1
ATOM 744 N N . ALA B 1 13 ? 0.901 3.648 5.449 1 94.44 13 ALA B N 1
ATOM 745 C CA . ALA B 1 13 ? 0.374 3.209 6.738 1 94.44 13 ALA B CA 1
ATOM 746 C C . ALA B 1 13 ? -0.849 2.314 6.555 1 94.44 13 ALA B C 1
ATOM 748 O O . ALA B 1 13 ? -1.447 2.285 5.477 1 94.44 13 ALA B O 1
ATOM 749 N N . GLN B 1 14 ? -1.132 1.527 7.535 1 93.44 14 GLN B N 1
ATOM 750 C CA . GLN B 1 14 ? -2.32 0.682 7.559 1 93.44 14 GLN B CA 1
ATOM 751 C C . GLN B 1 14 ? -3.346 1.203 8.562 1 93.44 14 GLN B C 1
ATOM 753 O O . GLN B 1 14 ? -3.01 1.481 9.719 1 93.44 14 GLN B O 1
ATOM 758 N N . ILE B 1 15 ? -4.586 1.407 8.102 1 94.31 15 ILE B N 1
ATOM 759 C CA . ILE B 1 15 ? -5.648 1.817 9.016 1 94.31 15 ILE B CA 1
ATOM 760 C C . ILE B 1 15 ? -6.051 0.643 9.906 1 94.31 15 ILE B C 1
ATOM 762 O O . ILE B 1 15 ? -6.297 -0.46 9.414 1 94.31 15 ILE B O 1
ATOM 766 N N . ASN B 1 16 ? -6.176 0.896 11.219 1 92.94 16 ASN B N 1
ATOM 767 C CA . ASN B 1 16 ? -6.434 -0.189 12.164 1 92.94 16 ASN B CA 1
ATOM 768 C C . ASN B 1 16 ? -7.801 -0.044 12.828 1 92.94 16 ASN B C 1
ATOM 770 O O . ASN B 1 16 ? -7.977 -0.428 13.984 1 92.94 16 ASN B O 1
ATOM 774 N N . TYR B 1 17 ? -8.727 0.617 12.141 1 92 17 TYR B N 1
ATOM 775 C CA . TYR B 1 17 ? -10.047 0.771 12.734 1 92 17 TYR B CA 1
ATOM 776 C C . TYR B 1 17 ? -11.102 1.031 11.664 1 92 17 TYR B C 1
ATOM 778 O O . TYR B 1 17 ? -10.766 1.393 10.531 1 92 17 TYR B O 1
ATOM 786 N N . GLY B 1 18 ? -12.266 0.737 12.172 1 89.56 18 GLY B N 1
ATOM 787 C CA . GLY B 1 18 ? -13.406 1.157 11.375 1 89.56 18 GLY B CA 1
ATOM 788 C C . GLY B 1 18 ? -13.602 0.318 10.125 1 89.56 18 GLY B C 1
ATOM 789 O O . GLY B 1 18 ? -13.148 -0.828 10.062 1 89.56 18 GLY B O 1
ATOM 790 N N . LYS B 1 19 ? -14.375 0.923 9.211 1 86.38 19 LYS B N 1
ATOM 791 C CA . LYS B 1 19 ? -14.734 0.264 7.961 1 86.38 19 LYS B CA 1
ATOM 792 C C . LYS B 1 19 ? -13.508 0.068 7.074 1 86.38 19 LYS B C 1
ATOM 794 O O . LYS B 1 19 ? -13.445 -0.878 6.285 1 86.38 19 LYS B O 1
ATOM 799 N N . GLU B 1 20 ? -12.508 0.956 7.25 1 88.56 20 GLU B N 1
ATOM 800 C CA . GLU B 1 20 ? -11.305 0.924 6.418 1 88.56 20 GLU B CA 1
ATOM 801 C C . GLU B 1 20 ? -10.203 0.105 7.078 1 88.56 20 GLU B C 1
ATOM 803 O O . GLU B 1 20 ? -9.039 0.168 6.664 1 88.56 20 GLU B O 1
ATOM 808 N N . TYR B 1 21 ? -10.578 -0.706 8.094 1 90.06 21 TYR B N 1
ATOM 809 C CA . TYR B 1 21 ? -9.594 -1.517 8.805 1 90.06 21 TYR B CA 1
ATOM 810 C C . TYR B 1 21 ? -8.781 -2.363 7.832 1 90.06 21 TYR B C 1
ATOM 812 O O . TYR B 1 21 ? -9.344 -3.029 6.961 1 90.06 21 TYR B O 1
ATOM 820 N N . GLY B 1 22 ? -7.469 -2.225 7.938 1 89.62 22 GLY B N 1
ATOM 821 C CA . GLY B 1 22 ? -6.582 -3.051 7.137 1 89.62 22 GLY B CA 1
ATOM 822 C C . GLY B 1 22 ? -6.168 -2.395 5.832 1 89.62 22 GLY B C 1
ATOM 823 O O . GLY B 1 22 ? -5.273 -2.883 5.141 1 89.62 22 GLY B O 1
ATOM 824 N N . ARG B 1 23 ? -6.738 -1.328 5.551 1 91.12 23 ARG B N 1
ATOM 825 C CA . ARG B 1 23 ? -6.441 -0.645 4.293 1 91.12 23 ARG B CA 1
ATOM 826 C C . ARG B 1 23 ? -5.09 0.061 4.363 1 91.12 23 ARG B C 1
ATOM 828 O O . ARG B 1 23 ? -4.762 0.685 5.375 1 91.12 23 ARG B O 1
ATOM 835 N N . LEU B 1 24 ? -4.402 -0.107 3.234 1 93.25 24 LEU B N 1
ATOM 836 C CA . LEU B 1 24 ? -3.143 0.617 3.113 1 93.25 24 LEU B CA 1
ATOM 837 C C . LEU B 1 24 ? -3.367 2.01 2.533 1 93.25 24 LEU B C 1
ATOM 839 O O . LEU B 1 24 ? -4.078 2.164 1.538 1 93.25 24 LEU B O 1
ATOM 843 N N . VAL B 1 25 ? -2.771 2.973 3.16 1 95.44 25 VAL B N 1
ATOM 844 C CA . VAL B 1 25 ? -2.922 4.359 2.736 1 95.44 25 VAL B CA 1
ATOM 845 C C . VAL B 1 25 ? -1.572 5.07 2.805 1 95.44 25 VAL B C 1
ATOM 847 O O . VAL B 1 25 ? -0.612 4.539 3.369 1 95.44 25 VAL B O 1
ATOM 850 N N . VAL B 1 26 ? -1.507 6.258 2.199 1 95.94 26 VAL B N 1
ATOM 851 C CA . VAL B 1 26 ? -0.305 7.086 2.23 1 95.94 26 VAL B CA 1
ATOM 852 C C . VAL B 1 26 ? -0.572 8.352 3.037 1 95.94 26 VAL B C 1
ATOM 854 O O . VAL B 1 26 ? -1.622 8.984 2.887 1 95.94 26 VAL B O 1
ATOM 857 N N . ILE B 1 27 ? 0.313 8.633 3.936 1 97.06 27 ILE B N 1
ATOM 858 C CA . ILE B 1 27 ? 0.218 9.891 4.672 1 97.06 27 ILE B CA 1
ATOM 859 C C . ILE B 1 27 ? 0.578 11.055 3.756 1 97.06 27 ILE B C 1
ATOM 861 O O . ILE B 1 27 ? 1.72 11.172 3.303 1 97.06 27 ILE B O 1
ATOM 865 N N . VAL B 1 28 ? -0.39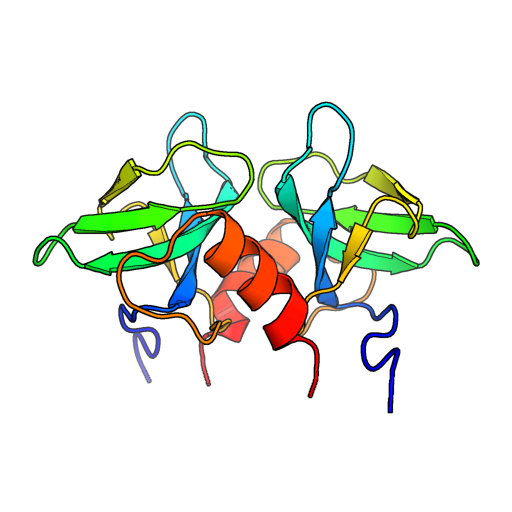1 11.977 3.469 1 98 28 VAL B N 1
ATOM 866 C CA . VAL B 1 28 ? -0.158 13.023 2.48 1 98 28 VAL B CA 1
ATOM 867 C C . VAL B 1 28 ? 0.014 14.375 3.184 1 98 28 VAL B C 1
ATOM 869 O O . VAL B 1 28 ? 0.487 15.336 2.58 1 98 28 VAL B O 1
ATOM 872 N N . ASP B 1 29 ? -0.406 14.469 4.453 1 98.06 29 ASP B N 1
ATOM 873 C CA . ASP B 1 29 ? -0.203 15.648 5.277 1 98.06 29 ASP B CA 1
ATOM 874 C C . ASP B 1 29 ? -0.334 15.32 6.762 1 98.06 29 ASP B C 1
ATOM 876 O O . ASP B 1 29 ? -0.94 14.305 7.125 1 98.06 29 ASP B O 1
ATOM 880 N N . VAL B 1 30 ? 0.358 16.094 7.508 1 97.12 30 VAL B N 1
ATOM 881 C CA . VAL B 1 30 ? 0.233 15.984 8.961 1 97.12 30 VAL B CA 1
ATOM 882 C C . VAL B 1 30 ? -0.572 17.172 9.5 1 97.12 30 VAL B C 1
ATOM 884 O O . VAL B 1 30 ? -0.134 18.312 9.414 1 97.12 30 VAL B O 1
ATOM 887 N N . ILE B 1 31 ? -1.783 16.891 9.977 1 97.06 31 ILE B N 1
ATOM 888 C CA . ILE B 1 31 ? -2.705 17.938 10.398 1 97.06 31 ILE B CA 1
ATOM 889 C C . ILE B 1 31 ? -2.256 18.516 11.742 1 97.06 31 ILE B C 1
ATOM 891 O O . ILE B 1 31 ? -2.039 19.719 11.867 1 97.06 31 ILE B O 1
ATOM 895 N N . ASP B 1 32 ? -2.119 17.719 12.82 1 96.62 32 ASP B N 1
ATOM 896 C CA . ASP B 1 32 ? -1.634 18.141 14.133 1 96.62 32 ASP B CA 1
ATOM 897 C C . ASP B 1 32 ? -0.885 17 14.828 1 96.62 32 ASP B C 1
ATOM 899 O O . ASP B 1 32 ? -0.346 16.109 14.172 1 96.62 32 ASP B O 1
ATOM 903 N N . GLN B 1 33 ? -0.751 17.125 16.109 1 94.88 33 GLN B N 1
ATOM 904 C CA . GLN B 1 33 ? 0.066 16.172 16.859 1 94.88 33 GLN B CA 1
ATOM 905 C C . GLN B 1 33 ? -0.558 14.781 16.844 1 94.88 33 GLN B C 1
ATOM 907 O O . GLN B 1 33 ? 0.138 13.781 17.047 1 94.88 33 GLN B O 1
ATOM 912 N N . ASN B 1 34 ? -1.88 14.805 16.5 1 95.56 34 ASN B N 1
ATOM 913 C CA . ASN B 1 34 ? -2.582 13.539 16.703 1 95.56 34 ASN B CA 1
ATOM 914 C C . ASN B 1 34 ? -3.184 13.016 15.398 1 95.56 34 ASN B C 1
ATOM 916 O O . ASN B 1 34 ? -3.611 11.859 15.328 1 95.56 34 ASN B O 1
ATOM 920 N N . ARG B 1 35 ? -3.125 13.883 14.359 1 96.94 35 ARG B N 1
ATOM 921 C CA . ARG B 1 35 ? -3.883 13.492 13.172 1 96.94 35 ARG B CA 1
ATOM 922 C C . ARG B 1 35 ? -3.045 13.656 11.906 1 96.94 35 ARG B C 1
ATOM 924 O O . ARG B 1 35 ? -2.266 14.602 11.789 1 96.94 35 ARG B O 1
ATOM 931 N N . ALA B 1 36 ? -3.266 12.703 11.039 1 98 36 ALA B N 1
ATOM 932 C CA . ALA B 1 36 ? -2.691 12.766 9.695 1 98 36 ALA B CA 1
ATOM 933 C C . ALA B 1 36 ? -3.787 12.805 8.633 1 98 36 ALA B C 1
ATOM 935 O O . ALA B 1 36 ? -4.895 12.312 8.859 1 98 36 ALA B O 1
ATOM 936 N N . LEU B 1 37 ? -3.471 13.5 7.555 1 98.25 37 LEU B N 1
ATOM 937 C CA . LEU B 1 37 ? -4.27 13.375 6.34 1 98.25 37 LEU B CA 1
ATOM 938 C C . LEU B 1 37 ? -3.789 12.203 5.488 1 98.25 37 LEU B C 1
ATOM 940 O O . LEU B 1 37 ? -2.607 12.125 5.145 1 98.25 37 LEU B O 1
ATOM 944 N N . VAL B 1 38 ? -4.691 11.266 5.258 1 97.62 38 VAL B N 1
ATOM 945 C CA . VAL B 1 38 ? -4.305 10.078 4.512 1 97.62 38 VAL B CA 1
ATOM 946 C C . VAL B 1 38 ? -5.094 10.008 3.203 1 97.62 38 VAL B C 1
ATOM 948 O O . VAL B 1 38 ? -6.16 10.609 3.082 1 97.62 38 VAL B O 1
ATOM 951 N N . ASP B 1 39 ? -4.469 9.367 2.248 1 96.62 39 ASP B N 1
ATOM 952 C CA . ASP B 1 39 ? -5.074 9.234 0.928 1 96.62 39 ASP B CA 1
ATOM 953 C C . ASP B 1 39 ? -4.668 7.918 0.265 1 96.62 39 ASP B C 1
ATOM 955 O O . ASP B 1 39 ? -3.605 7.371 0.565 1 96.62 39 ASP B O 1
ATOM 959 N N . ALA B 1 40 ? -5.559 7.375 -0.521 1 93.06 40 ALA B N 1
ATOM 960 C CA . ALA B 1 40 ? -5.328 6.23 -1.398 1 93.06 40 ALA B CA 1
ATOM 961 C C . ALA B 1 40 ? -6.133 6.359 -2.689 1 93.06 40 ALA B C 1
ATOM 963 O O . ALA B 1 40 ? -7.105 7.113 -2.75 1 93.06 40 ALA B O 1
ATOM 964 N N . PRO B 1 41 ? -5.715 5.68 -3.713 1 88.69 41 PRO B N 1
ATOM 965 C CA . PRO B 1 41 ? -6.422 5.805 -4.988 1 88.69 41 PRO B CA 1
ATOM 966 C C . PRO B 1 41 ? -7.902 5.445 -4.883 1 88.69 41 PRO B C 1
ATOM 968 O O . PRO B 1 41 ? -8.727 5.988 -5.617 1 88.69 41 PRO B O 1
ATOM 971 N N . ASP B 1 42 ? -8.305 4.609 -3.938 1 86.19 42 ASP B N 1
ATOM 972 C CA . ASP B 1 42 ? -9.648 4.039 -3.938 1 86.19 42 ASP B CA 1
ATOM 973 C C . ASP B 1 42 ? -10.484 4.613 -2.799 1 86.19 42 ASP B C 1
ATOM 975 O O . ASP B 1 42 ? -11.594 4.137 -2.537 1 86.19 42 ASP B O 1
ATOM 979 N N . ILE B 1 43 ? -9.914 5.426 -2.041 1 87.81 43 ILE B N 1
ATOM 980 C CA . ILE B 1 43 ? -10.672 5.961 -0.911 1 87.81 43 ILE B CA 1
ATOM 981 C C . ILE B 1 43 ? -10.625 7.488 -0.94 1 87.81 43 ILE B C 1
ATOM 983 O O . ILE B 1 43 ? -9.758 8.078 -1.591 1 87.81 43 ILE B O 1
ATOM 987 N N . VAL B 1 44 ? -11.617 8.047 -0.252 1 89.38 44 VAL B N 1
ATOM 988 C CA . VAL B 1 44 ? -11.672 9.5 -0.126 1 89.38 44 VAL B CA 1
ATOM 989 C C . VAL B 1 44 ? -10.641 9.977 0.891 1 89.38 44 VAL B C 1
ATOM 991 O O . VAL B 1 44 ? -10.5 9.391 1.967 1 89.38 44 VAL B O 1
ATOM 994 N N . ARG B 1 45 ? -9.953 10.961 0.428 1 95.81 45 ARG B N 1
ATOM 995 C CA . ARG B 1 45 ? -8.984 11.562 1.336 1 95.81 45 ARG B CA 1
ATOM 996 C C . ARG B 1 45 ? -9.625 11.898 2.678 1 95.81 45 ARG B C 1
ATOM 998 O O . ARG B 1 45 ? -10.664 12.555 2.725 1 95.81 45 ARG B O 1
ATOM 1005 N N . SER B 1 46 ? -8.961 11.414 3.84 1 96.5 46 SER B N 1
ATOM 1006 C CA . SER B 1 46 ? -9.586 11.602 5.145 1 96.5 46 SER B CA 1
ATOM 1007 C C . SER B 1 46 ? -8.539 11.82 6.234 1 96.5 46 SER B C 1
ATOM 1009 O O . SER B 1 46 ? -7.355 11.547 6.027 1 96.5 46 SER B O 1
ATOM 1011 N N . GLN B 1 47 ? -9.047 12.336 7.312 1 96.88 47 GLN B N 1
ATOM 1012 C CA . GLN B 1 47 ? -8.188 12.508 8.477 1 96.88 47 GLN B CA 1
ATOM 1013 C C . GLN B 1 47 ? -8.258 11.289 9.398 1 96.88 47 GLN B C 1
ATOM 1015 O O . GLN B 1 47 ? -9.352 10.797 9.695 1 96.88 47 GLN B O 1
ATOM 1020 N N . VAL B 1 48 ? -7.117 10.812 9.836 1 97.06 48 VAL B N 1
ATOM 1021 C CA . VAL B 1 48 ? -7.062 9.648 10.711 1 97.06 48 VAL B CA 1
ATOM 1022 C C . VAL B 1 48 ? -6.098 9.922 11.867 1 97.06 48 VAL B C 1
ATOM 1024 O O . VAL B 1 48 ? -5.039 10.523 11.672 1 97.06 48 VAL B O 1
ATOM 1027 N N . ASN B 1 49 ? -6.523 9.516 13.094 1 97.38 49 ASN B N 1
ATOM 1028 C CA . ASN B 1 49 ? -5.648 9.625 14.25 1 97.38 49 ASN B CA 1
ATOM 1029 C C . ASN B 1 49 ? -4.461 8.672 14.148 1 97.38 49 ASN B C 1
ATOM 1031 O O . ASN B 1 49 ? -4.613 7.531 13.711 1 97.38 49 ASN B O 1
ATOM 1035 N N . PHE B 1 50 ? -3.264 9.078 14.633 1 95.5 50 PHE B N 1
ATOM 1036 C CA . PHE B 1 50 ? -2.07 8.242 14.602 1 95.5 50 PHE B CA 1
ATOM 1037 C C . PHE B 1 50 ? -2.299 6.938 15.359 1 95.5 50 PHE B C 1
ATOM 1039 O O . PHE B 1 50 ? -1.727 5.902 15.016 1 95.5 50 PHE B O 1
ATOM 1046 N N . LYS B 1 51 ? -3.189 7.035 16.312 1 94.38 51 LYS B N 1
ATOM 1047 C CA . LYS B 1 51 ? -3.486 5.852 17.125 1 94.38 51 LYS B CA 1
ATOM 1048 C C . LYS B 1 51 ? -4.184 4.781 16.281 1 94.38 51 LYS B C 1
ATOM 1050 O O . LYS B 1 51 ? -4.18 3.604 16.656 1 94.38 51 LYS B O 1
ATOM 1055 N N . ARG B 1 52 ? -4.727 5.281 15.203 1 95.75 52 ARG B N 1
ATOM 1056 C CA . ARG B 1 52 ? -5.496 4.383 14.352 1 95.75 52 ARG B CA 1
ATOM 1057 C C . ARG B 1 52 ? -4.703 4.004 13.102 1 95.75 52 ARG B C 1
ATOM 1059 O O . ARG B 1 52 ? -5.246 3.389 12.18 1 95.75 52 ARG B O 1
ATOM 1066 N N . LEU B 1 53 ? -3.453 4.379 13.094 1 94.44 53 LEU B N 1
ATOM 1067 C CA . LEU B 1 53 ? -2.576 4.086 11.961 1 94.44 53 LEU B CA 1
ATOM 1068 C C . LEU B 1 53 ? -1.408 3.209 12.398 1 94.44 53 LEU B C 1
ATOM 1070 O O . LEU B 1 53 ? -0.822 3.426 13.461 1 94.44 53 LEU B O 1
ATOM 1074 N N . SER B 1 54 ? -1.192 2.225 11.625 1 91.94 54 SER B N 1
ATOM 1075 C CA . SER B 1 54 ? 0.047 1.464 11.75 1 91.94 54 SER B CA 1
ATOM 1076 C C . SER B 1 54 ? 1.059 1.871 10.688 1 91.94 54 SER B C 1
ATOM 1078 O O . SER B 1 54 ? 0.815 1.689 9.492 1 91.94 54 SER B O 1
ATOM 1080 N N . LEU B 1 55 ? 2.174 2.398 11.102 1 91.75 55 LEU B N 1
ATOM 1081 C CA . LEU B 1 55 ? 3.188 2.895 10.18 1 91.75 55 LEU B CA 1
ATOM 1082 C C . LEU B 1 55 ? 4.012 1.743 9.609 1 91.75 55 LEU B C 1
ATOM 1084 O O . LEU B 1 55 ? 4.355 0.805 10.328 1 91.75 55 LEU B O 1
ATOM 1088 N N . THR B 1 56 ? 4.188 1.824 8.375 1 90.25 56 THR B N 1
ATOM 1089 C CA . THR B 1 56 ? 5.035 0.836 7.715 1 90.25 56 THR B CA 1
ATOM 1090 C C . THR B 1 56 ? 6.398 1.433 7.371 1 90.25 56 THR B C 1
ATOM 1092 O O . THR B 1 56 ? 6.613 2.635 7.539 1 90.25 56 THR B O 1
ATOM 1095 N N . ASP B 1 57 ? 7.25 0.581 6.891 1 83.31 57 ASP B N 1
ATOM 1096 C CA . ASP B 1 57 ? 8.578 1.065 6.523 1 83.31 57 ASP B CA 1
ATOM 1097 C C . ASP B 1 57 ? 8.602 1.556 5.074 1 83.31 57 ASP B C 1
ATOM 1099 O O . ASP B 1 57 ? 9.641 1.992 4.578 1 83.31 57 ASP B O 1
ATOM 1103 N N . LEU B 1 58 ? 7.52 1.496 4.414 1 88.12 58 LEU B N 1
ATOM 1104 C CA . LEU B 1 58 ? 7.434 1.887 3.012 1 88.12 58 LEU B CA 1
ATOM 1105 C C . LEU B 1 58 ? 7.168 3.383 2.879 1 88.12 58 LEU B C 1
ATOM 1107 O O . LEU B 1 58 ? 6.34 3.936 3.602 1 88.12 58 LEU B O 1
ATOM 1111 N N . LYS B 1 59 ? 7.879 3.965 1.991 1 88.56 59 LYS B N 1
ATOM 1112 C CA . LYS B 1 59 ? 7.719 5.402 1.785 1 88.56 59 LYS B CA 1
ATOM 1113 C C . LYS B 1 59 ? 7.719 5.746 0.299 1 88.56 59 LYS B C 1
ATOM 1115 O O . LYS B 1 59 ? 8.516 5.203 -0.469 1 88.56 59 LYS B O 1
ATOM 1120 N N . VAL B 1 60 ? 6.824 6.613 -0.083 1 90.44 60 VAL B N 1
ATOM 1121 C CA . VAL B 1 60 ? 6.762 7.086 -1.461 1 90.44 60 VAL B CA 1
ATOM 1122 C C . VAL B 1 60 ? 7.176 8.555 -1.52 1 90.44 60 VAL B C 1
ATOM 1124 O O . VAL B 1 60 ? 6.957 9.305 -0.568 1 90.44 60 VAL B O 1
ATOM 1127 N N . ASP B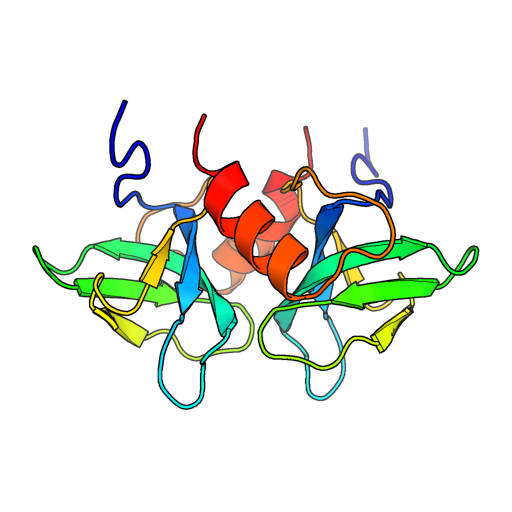 1 61 ? 7.836 8.859 -2.598 1 91.06 61 ASP B N 1
ATOM 1128 C CA . ASP B 1 61 ? 8.258 10.242 -2.781 1 91.06 61 ASP B CA 1
ATOM 1129 C C . ASP B 1 61 ? 7.133 11.086 -3.369 1 91.06 61 ASP B C 1
ATOM 1131 O O . ASP B 1 61 ? 6.891 11.055 -4.578 1 91.06 61 ASP B O 1
ATOM 1135 N N . ILE B 1 62 ? 6.48 11.852 -2.502 1 93.81 62 ILE B N 1
ATOM 1136 C CA . ILE B 1 62 ? 5.379 12.695 -2.957 1 93.81 62 ILE B CA 1
ATOM 1137 C C . ILE B 1 62 ? 5.461 14.062 -2.281 1 93.81 62 ILE B C 1
ATOM 1139 O O . ILE B 1 62 ? 6.145 14.219 -1.266 1 93.81 62 ILE B O 1
ATOM 1143 N N . LYS B 1 63 ? 4.805 14.984 -2.875 1 94.62 63 LYS B N 1
ATOM 1144 C CA . LYS B 1 63 ? 4.703 16.297 -2.258 1 94.62 63 LYS B CA 1
ATOM 1145 C C . LYS B 1 63 ? 3.586 16.344 -1.221 1 94.62 63 LYS B C 1
ATOM 1147 O O . LYS B 1 63 ? 2.779 15.414 -1.135 1 94.62 63 LYS B O 1
ATOM 1152 N N . ARG B 1 64 ? 3.607 17.406 -0.477 1 96 64 ARG B N 1
ATOM 1153 C CA . ARG B 1 64 ? 2.531 17.609 0.487 1 96 64 ARG B CA 1
ATOM 1154 C C . ARG B 1 64 ? 1.192 17.797 -0.218 1 96 64 ARG B C 1
ATOM 1156 O O . ARG B 1 64 ? 1.101 18.531 -1.211 1 96 64 ARG B O 1
ATOM 1163 N N . ILE B 1 65 ? 0.215 17.141 0.197 1 96.38 65 ILE B N 1
ATOM 1164 C CA . ILE B 1 65 ? -1.156 17.203 -0.298 1 96.38 65 ILE B CA 1
ATOM 1165 C C . ILE B 1 65 ? -1.161 17.078 -1.82 1 96.38 65 ILE B C 1
ATOM 1167 O O . ILE B 1 65 ? -1.635 17.969 -2.52 1 96.38 65 ILE B O 1
ATOM 1171 N N . PRO B 1 66 ? -0.608 16.062 -2.309 1 95.88 66 PRO B N 1
ATOM 1172 C CA . PRO B 1 66 ? -0.612 15.859 -3.758 1 95.88 66 PRO B CA 1
ATOM 1173 C C . PRO B 1 66 ? -2.016 15.641 -4.32 1 95.88 66 PRO B C 1
ATOM 1175 O O . PRO B 1 66 ? -2.91 15.195 -3.598 1 95.88 66 PRO B O 1
ATOM 1178 N N . LYS B 1 67 ? -2.105 16.047 -5.59 1 95.38 67 LYS B N 1
ATOM 1179 C CA . LYS B 1 67 ? -3.332 15.656 -6.277 1 95.38 67 LYS B CA 1
ATOM 1180 C C . LYS B 1 67 ? -3.432 14.133 -6.402 1 95.38 67 LYS B C 1
ATOM 1182 O O . LYS B 1 67 ? -2.416 13.438 -6.375 1 95.38 67 LYS B O 1
ATOM 1187 N N . LYS B 1 68 ? -4.645 13.672 -6.555 1 92.56 68 LYS B N 1
ATOM 1188 C CA . LYS B 1 68 ? -4.875 12.234 -6.625 1 92.56 68 LYS B CA 1
ATOM 1189 C C . LYS B 1 68 ? -4.059 11.602 -7.746 1 92.56 68 LYS B C 1
ATOM 1191 O O . LYS B 1 68 ? -3.449 10.539 -7.559 1 92.56 68 LYS B O 1
ATOM 1196 N N . LYS B 1 69 ? -4.086 12.289 -8.867 1 91.81 69 LYS B N 1
ATOM 1197 C CA . LYS B 1 69 ? -3.354 11.773 -10.023 1 91.81 69 LYS B CA 1
ATOM 1198 C C . LYS B 1 69 ? -1.86 11.68 -9.719 1 91.81 69 LYS B C 1
ATOM 1200 O O . LYS B 1 69 ? -1.203 10.719 -10.125 1 91.81 69 LYS B O 1
ATOM 1205 N N . ASP B 1 70 ? -1.399 12.695 -9.008 1 93.38 70 ASP B N 1
ATOM 1206 C CA . ASP B 1 70 ? 0.015 12.711 -8.656 1 93.38 70 ASP B CA 1
ATOM 1207 C C . ASP B 1 70 ? 0.341 11.609 -7.648 1 93.38 70 ASP B C 1
ATOM 1209 O O . ASP B 1 70 ? 1.419 11.008 -7.699 1 93.38 70 ASP B O 1
ATOM 1213 N N . LEU B 1 71 ? -0.593 11.336 -6.797 1 92.94 71 LEU B N 1
ATOM 1214 C CA . LEU B 1 71 ? -0.393 10.281 -5.812 1 92.94 71 LEU B CA 1
ATOM 1215 C C . LEU B 1 71 ? -0.298 8.914 -6.492 1 92.94 71 LEU B C 1
ATOM 1217 O O . LEU B 1 71 ? 0.614 8.133 -6.203 1 92.94 71 LEU B O 1
ATOM 1221 N N . ILE B 1 72 ? -1.199 8.727 -7.43 1 89.31 72 ILE B N 1
ATOM 1222 C CA . ILE B 1 72 ? -1.229 7.457 -8.156 1 89.31 72 ILE B CA 1
ATOM 1223 C C . ILE B 1 72 ? 0.07 7.281 -8.938 1 89.31 72 ILE B C 1
ATOM 1225 O O . ILE B 1 72 ? 0.673 6.207 -8.922 1 89.31 72 ILE B O 1
ATOM 1229 N N . SER B 1 73 ? 0.493 8.367 -9.508 1 88.88 73 SER B N 1
ATOM 1230 C CA . SER B 1 73 ? 1.723 8.328 -10.297 1 88.88 73 SER B CA 1
ATOM 1231 C C . SER B 1 73 ? 2.936 8.055 -9.406 1 88.88 73 SER B C 1
ATOM 1233 O O . SER B 1 73 ? 3.857 7.348 -9.812 1 88.88 73 SER B O 1
ATOM 1235 N N . ALA B 1 74 ? 2.953 8.578 -8.258 1 89.88 74 ALA B N 1
ATOM 1236 C CA . ALA B 1 74 ? 4.059 8.375 -7.324 1 89.88 74 ALA B CA 1
ATOM 1237 C C . ALA B 1 74 ? 4.137 6.922 -6.875 1 89.88 74 ALA B C 1
ATOM 1239 O O . ALA B 1 74 ? 5.23 6.375 -6.715 1 89.88 74 ALA B O 1
ATOM 1240 N N . LEU B 1 75 ? 2.996 6.355 -6.66 1 87.69 75 LEU B N 1
ATOM 1241 C CA . LEU B 1 75 ? 2.943 4.953 -6.27 1 87.69 75 LEU B CA 1
ATOM 1242 C C . LEU B 1 75 ? 3.486 4.059 -7.375 1 87.69 75 LEU B C 1
ATOM 1244 O O . LEU B 1 75 ? 4.211 3.096 -7.105 1 87.69 75 LEU B O 1
ATOM 1248 N N . GLU B 1 76 ? 3.195 4.516 -8.539 1 81.12 76 GLU B N 1
ATOM 1249 C CA . GLU B 1 76 ? 3.654 3.738 -9.688 1 81.12 76 GLU B CA 1
ATOM 1250 C C . GLU B 1 76 ? 5.133 3.996 -9.969 1 81.12 76 GLU B C 1
ATOM 1252 O O . GLU B 1 76 ? 5.832 3.121 -10.484 1 81.12 76 GLU B O 1
ATOM 1257 N N . ALA B 1 77 ? 5.527 5.234 -9.664 1 73.88 77 ALA B N 1
ATOM 1258 C CA . ALA B 1 77 ? 6.914 5.621 -9.914 1 73.88 77 ALA B CA 1
ATOM 1259 C C . ALA B 1 77 ? 7.844 5.055 -8.836 1 73.88 77 ALA B C 1
ATOM 1261 O O . ALA B 1 77 ? 9.023 4.801 -9.102 1 73.88 77 ALA B O 1
ATOM 1262 N N . ALA B 1 78 ? 7.449 5.199 -7.609 1 57.88 78 ALA B N 1
ATOM 1263 C CA . ALA B 1 78 ? 8.305 4.684 -6.547 1 57.88 78 ALA B CA 1
ATOM 1264 C C . ALA B 1 78 ? 8.812 3.283 -6.883 1 57.88 78 ALA B C 1
ATOM 1266 O O . ALA B 1 78 ? 9.867 2.865 -6.398 1 57.88 78 ALA B O 1
ATOM 1267 N N . GLY B 1 79 ? 8.43 2.498 -7.668 1 47.25 79 GLY B N 1
ATOM 1268 C CA . GLY B 1 79 ? 8.977 1.243 -8.164 1 47.25 79 GLY B CA 1
ATOM 1269 C C . GLY B 1 79 ? 10.188 1.427 -9.055 1 47.25 79 GLY B C 1
ATOM 1270 O O . GLY B 1 79 ? 10.828 0.451 -9.445 1 47.25 79 GLY B O 1
ATOM 1271 N N . GLY B 1 80 ? 10.398 2.473 -9.695 1 37.69 80 GLY B N 1
ATOM 1272 C CA . GLY B 1 80 ? 11.539 2.631 -10.578 1 37.69 80 GLY B CA 1
ATOM 1273 C C . GLY B 1 80 ? 12.852 2.807 -9.836 1 37.69 80 GLY B C 1
ATOM 1274 O O . GLY B 1 80 ? 13.266 3.934 -9.555 1 37.69 80 GLY B O 1
ATOM 1275 N N . CYS B 1 81 ? 13.102 1.891 -8.906 1 26.94 81 CYS B N 1
ATOM 1276 C CA . CYS B 1 81 ? 14.516 2.023 -8.555 1 26.94 81 CYS B CA 1
ATOM 1277 C C . CYS B 1 81 ? 15.406 1.723 -9.75 1 26.94 81 CYS B C 1
ATOM 1279 O O . CYS B 1 81 ? 15.148 0.787 -10.508 1 26.94 81 CYS B O 1
#